Protein AF-A0A5P8WE53-F1 (afdb_monomer)

Solvent-accessible surface area (backbone atoms only — not comparable to full-atom values): 8475 Å² total; per-residue (Å²): 138,87,90,83,88,80,82,78,76,75,73,84,79,65,95,68,85,69,73,74,85,74,49,73,66,54,53,48,52,52,47,51,51,54,57,43,66,72,44,69,93,47,72,69,30,57,49,51,73,71,35,49,78,45,83,43,69,58,83,79,65,94,82,62,97,70,88,68,74,88,41,31,33,44,36,41,37,37,91,38,68,70,54,37,52,52,50,61,78,40,39,70,62,50,34,54,49,43,42,72,75,41,72,70,40,40,34,40,34,42,33,37,56,84,44,37,36,36,41,37,30,36,28,85,80,67,47,74,47,77,42,70,55,63,65,68,66,87,126

Foldseek 3Di:
DDDDDDDPPPDPPDPPPPDDPDDPVNVVVVLLVVLLVVDDPDDLSVQSVQWDWDWDQQPPDPDDPS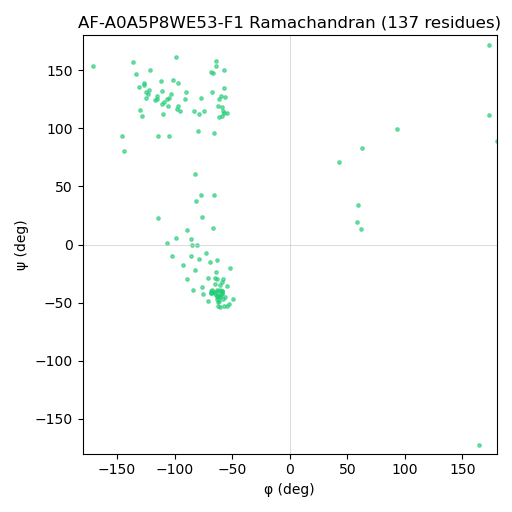PDDGAIEIETEGQDPVNLVVCVVCVLVSLQSCCVSPVRHQWYWYAYNVRQWIWIAGSVVRDIDIHGRRVPDDD

Mean predicted aligned error: 12.36 Å

Structure (mmCIF, N/CA/C/O backbone):
data_AF-A0A5P8WE53-F1
#
_entry.id   AF-A0A5P8WE53-F1
#
loop_
_atom_site.group_PDB
_atom_site.id
_atom_site.type_symbol
_atom_site.label_atom_id
_atom_site.label_alt_id
_atom_site.label_comp_id
_atom_site.label_asym_id
_atom_site.label_entity_id
_atom_site.label_seq_id
_atom_site.pdbx_PDB_ins_code
_atom_site.Cartn_x
_atom_site.Cartn_y
_atom_site.Cartn_z
_atom_site.occupancy
_atom_site.B_iso_or_equiv
_atom_site.auth_seq_id
_atom_site.auth_comp_id
_atom_site.auth_asym_id
_atom_site.auth_atom_id
_atom_site.pdbx_PDB_model_num
ATOM 1 N N . MET A 1 1 ? -31.419 44.835 48.455 1.00 41.62 1 MET A N 1
ATOM 2 C CA . MET A 1 1 ? -31.654 45.191 47.034 1.00 41.62 1 MET A CA 1
ATOM 3 C C . MET A 1 1 ? -30.629 44.476 46.167 1.00 41.62 1 MET A C 1
ATOM 5 O O . MET A 1 1 ? -29.475 44.877 46.139 1.00 41.62 1 MET A O 1
ATOM 9 N N . VAL A 1 2 ? -31.027 43.383 45.517 1.00 39.47 2 VAL A N 1
ATOM 10 C CA . VAL A 1 2 ? -30.145 42.561 44.674 1.00 39.47 2 VAL A CA 1
ATOM 11 C C . VAL A 1 2 ? -30.310 43.016 43.224 1.00 39.47 2 VAL A C 1
ATOM 13 O O . VAL A 1 2 ? -31.393 42.880 42.663 1.00 39.47 2 VAL A O 1
ATOM 16 N N . LYS A 1 3 ? -29.259 43.568 42.607 1.00 37.56 3 LYS A N 1
ATOM 17 C CA . LYS A 1 3 ? -29.214 43.811 41.156 1.00 37.56 3 LYS A CA 1
ATOM 18 C C . LYS A 1 3 ? -28.309 42.772 40.506 1.00 37.56 3 LYS A C 1
ATOM 20 O O . LYS A 1 3 ? -27.105 42.960 40.395 1.00 37.56 3 LYS A O 1
ATOM 25 N N . ALA A 1 4 ? -28.917 41.690 40.040 1.00 44.88 4 ALA A N 1
ATOM 26 C CA . ALA A 1 4 ? -28.314 40.775 39.085 1.00 44.88 4 ALA A CA 1
ATOM 27 C C . ALA A 1 4 ? -29.291 40.583 37.923 1.00 44.88 4 ALA A C 1
ATOM 29 O O . ALA A 1 4 ? -30.339 39.976 38.117 1.00 44.88 4 ALA A O 1
ATOM 30 N N . LYS A 1 5 ? -28.962 41.106 36.733 1.00 42.31 5 LYS A N 1
ATOM 31 C CA . LYS A 1 5 ? -29.332 40.530 35.422 1.00 42.31 5 LYS A CA 1
ATOM 32 C C . LYS A 1 5 ? -28.950 41.465 34.276 1.00 42.31 5 LYS A C 1
ATOM 34 O O . LYS A 1 5 ? -29.597 42.479 34.053 1.00 42.31 5 LYS A O 1
ATOM 39 N N . ARG A 1 6 ? -27.970 41.040 33.483 1.00 42.03 6 ARG A N 1
ATOM 40 C CA . ARG A 1 6 ? -28.170 40.603 32.088 1.00 42.03 6 ARG A CA 1
ATOM 41 C C . ARG A 1 6 ? -26.805 40.205 31.528 1.00 42.03 6 ARG A C 1
ATOM 43 O O . ARG A 1 6 ? -26.083 41.015 30.960 1.00 42.03 6 ARG A O 1
ATOM 50 N N . ARG A 1 7 ? -26.454 38.928 31.709 1.00 48.50 7 ARG A N 1
ATOM 51 C CA . ARG A 1 7 ? -25.481 38.272 30.833 1.00 48.50 7 ARG A CA 1
ATOM 52 C C . ARG A 1 7 ? -26.103 38.289 29.439 1.00 48.50 7 ARG A C 1
ATOM 54 O O . ARG A 1 7 ? -27.208 37.774 29.272 1.00 48.50 7 ARG A O 1
ATOM 61 N N . ARG A 1 8 ? -25.443 38.940 28.480 1.00 49.19 8 ARG A N 1
ATOM 62 C CA . ARG A 1 8 ? -25.753 38.771 27.060 1.00 49.19 8 ARG A CA 1
ATOM 63 C C . ARG A 1 8 ? -25.563 37.288 26.768 1.00 49.19 8 ARG A C 1
ATOM 65 O O . ARG A 1 8 ? -24.450 36.781 26.880 1.00 49.19 8 ARG A O 1
ATOM 72 N N . LEU A 1 9 ? -26.668 36.596 26.520 1.00 48.03 9 LEU A N 1
ATOM 73 C CA . LEU A 1 9 ? -26.645 35.269 25.935 1.00 48.03 9 LEU A CA 1
ATOM 74 C C . LEU A 1 9 ? -25.993 35.448 24.565 1.00 48.03 9 LEU A C 1
ATOM 76 O O . LEU A 1 9 ? -26.543 36.127 23.704 1.00 48.03 9 LEU A O 1
ATOM 80 N N . LEU A 1 10 ? -24.771 34.935 24.426 1.00 47.91 10 LEU A N 1
ATOM 81 C CA . LEU A 1 10 ? -24.205 34.633 23.122 1.00 47.91 10 LEU A CA 1
ATOM 82 C C . LEU A 1 10 ? -25.193 33.674 22.470 1.00 47.91 10 LEU A C 1
ATOM 84 O O . LEU A 1 10 ? -25.410 32.573 22.978 1.00 47.91 10 LEU A O 1
ATOM 88 N N . GLU A 1 11 ? -25.847 34.131 21.410 1.00 49.00 11 GLU A N 1
ATOM 89 C CA . GLU A 1 11 ? -26.634 33.237 20.581 1.00 49.00 11 GLU A CA 1
ATOM 90 C C . GLU A 1 11 ? -25.706 32.120 20.085 1.00 49.00 11 GLU A C 1
ATOM 92 O O . GLU A 1 11 ? -24.567 32.409 19.693 1.00 49.00 11 GLU A O 1
ATOM 97 N N . PRO A 1 12 ? -26.131 30.847 20.129 1.00 43.50 12 PRO A N 1
ATOM 98 C CA . PRO A 1 12 ? -25.383 29.782 19.493 1.00 43.50 12 PRO A CA 1
ATOM 99 C C . PRO A 1 12 ? -25.445 30.044 17.992 1.00 43.50 12 PRO A C 1
ATOM 101 O O . PRO A 1 12 ? -26.424 29.726 17.318 1.00 43.50 12 PRO A O 1
ATOM 104 N N . ASN A 1 13 ? -24.403 30.697 17.483 1.00 40.03 13 ASN A N 1
ATOM 105 C CA . ASN A 1 13 ? -24.225 30.908 16.066 1.00 40.03 13 ASN A CA 1
ATOM 106 C C . ASN A 1 13 ? -24.276 29.547 15.374 1.00 40.03 13 ASN A C 1
ATOM 108 O O . ASN A 1 13 ? -23.383 28.719 15.516 1.00 40.03 13 ASN A O 1
ATOM 112 N N . SER A 1 14 ? -25.329 29.393 14.579 1.00 46.25 14 SER A N 1
ATOM 113 C CA . SER A 1 14 ? -25.310 28.663 13.326 1.00 46.25 14 SER A CA 1
ATOM 114 C C . SER A 1 14 ? -24.991 27.173 13.439 1.00 46.25 14 SER A C 1
ATOM 116 O O . SER A 1 14 ? -23.915 26.702 13.086 1.00 46.25 14 SER A O 1
ATOM 118 N N . THR A 1 15 ? -26.027 26.396 13.742 1.00 46.53 15 THR A N 1
ATOM 119 C CA . THR A 1 15 ? -26.161 24.971 13.390 1.00 46.53 15 THR A CA 1
ATOM 120 C C . THR A 1 15 ? -26.268 24.766 11.861 1.00 46.53 15 THR A C 1
ATOM 122 O O . THR A 1 15 ? -27.104 24.007 11.381 1.00 46.53 15 THR A O 1
ATOM 125 N N . LYS A 1 16 ? -25.450 25.479 11.070 1.00 44.31 16 LYS A N 1
ATOM 126 C CA . LYS A 1 16 ? -25.352 25.369 9.604 1.00 44.31 16 LYS A CA 1
ATOM 127 C C . LYS A 1 16 ? -23.996 24.845 9.124 1.00 44.31 16 LYS A C 1
ATOM 129 O O . LYS A 1 16 ? -23.688 24.997 7.949 1.00 44.31 16 LYS A O 1
ATOM 134 N N . ASP A 1 17 ? -23.241 24.131 9.956 1.00 45.50 17 ASP A N 1
ATOM 135 C CA . ASP A 1 17 ? -22.216 23.193 9.459 1.00 45.50 17 ASP A CA 1
ATOM 136 C C . ASP A 1 17 ? -22.871 21.891 8.957 1.00 45.50 17 ASP A C 1
ATOM 138 O O . ASP A 1 17 ? -22.441 20.769 9.225 1.00 45.50 17 ASP A O 1
ATOM 142 N N . ILE A 1 18 ? -23.978 22.043 8.228 1.00 52.03 18 ILE A N 1
ATOM 143 C CA . ILE A 1 18 ? -24.681 20.955 7.569 1.00 52.03 18 ILE A CA 1
ATOM 144 C C . ILE A 1 18 ? -23.902 20.665 6.288 1.00 52.03 18 ILE A C 1
ATOM 146 O O . ILE A 1 18 ? -24.057 21.350 5.282 1.00 52.03 18 ILE A O 1
ATOM 150 N N . LEU A 1 19 ? -23.040 19.649 6.375 1.00 57.28 19 LEU A N 1
ATOM 151 C CA . LEU A 1 19 ? -22.675 18.740 5.287 1.00 57.28 19 LEU A CA 1
ATOM 152 C C . LEU A 1 19 ? -22.435 19.431 3.938 1.00 57.28 19 LEU A C 1
ATOM 154 O O . LEU A 1 19 ? -23.189 19.245 2.981 1.00 57.28 19 LEU A O 1
ATOM 158 N N . ARG A 1 20 ? -21.329 20.174 3.823 1.00 56.03 20 ARG A N 1
ATOM 159 C CA . ARG A 1 20 ? -20.792 20.456 2.490 1.00 56.03 20 ARG A CA 1
ATOM 160 C C . ARG A 1 20 ? -20.473 19.105 1.831 1.00 56.03 20 ARG A C 1
ATOM 162 O O . ARG A 1 20 ? -19.770 18.303 2.454 1.00 56.03 20 ARG A O 1
ATOM 169 N N . PRO A 1 21 ? -20.963 18.822 0.610 1.00 53.44 21 PRO A N 1
ATOM 170 C CA . PRO A 1 21 ? -20.561 17.621 -0.104 1.00 53.44 21 PRO A CA 1
ATOM 171 C C . PRO A 1 21 ? -19.040 17.650 -0.271 1.00 53.44 21 PRO A C 1
ATOM 173 O O . PRO A 1 21 ? -18.501 18.551 -0.914 1.00 53.44 21 PRO A O 1
ATOM 176 N N . GLN A 1 22 ? -18.353 16.695 0.358 1.00 62.47 22 GLN A N 1
ATOM 177 C CA . GLN A 1 22 ? -16.913 16.535 0.189 1.00 62.47 22 GLN A CA 1
ATOM 178 C C . GLN A 1 22 ? -16.639 16.087 -1.242 1.00 62.47 22 GLN A C 1
ATOM 180 O O . GLN A 1 22 ? -17.249 15.133 -1.737 1.00 62.47 22 GLN A O 1
ATOM 185 N N . THR A 1 23 ? -15.704 16.766 -1.892 1.00 75.25 23 THR A N 1
ATOM 186 C CA . THR A 1 23 ? -15.190 16.347 -3.193 1.00 75.25 23 THR A CA 1
ATOM 187 C C . THR A 1 23 ? -14.480 14.996 -3.067 1.00 75.25 23 THR A C 1
ATOM 189 O O . THR A 1 23 ? -13.951 14.645 -2.011 1.00 75.25 23 THR A O 1
ATOM 192 N N . GLU A 1 24 ? -14.420 14.219 -4.149 1.00 68.06 24 GLU A N 1
ATOM 193 C CA . GLU A 1 24 ? -13.707 12.930 -4.151 1.00 68.06 24 GLU A CA 1
ATOM 194 C C . GLU A 1 24 ? -12.221 13.078 -3.770 1.00 68.06 24 GLU A C 1
ATOM 196 O O . GLU A 1 24 ? -11.648 12.195 -3.132 1.00 68.06 24 GLU A O 1
ATOM 201 N N . MET A 1 25 ? -11.615 14.229 -4.082 1.00 68.44 25 MET A N 1
ATOM 202 C CA . MET A 1 25 ? -10.244 14.569 -3.687 1.00 68.44 25 MET A CA 1
ATOM 203 C C . MET A 1 25 ? -10.096 14.785 -2.177 1.00 68.44 25 MET A C 1
ATOM 205 O O . MET A 1 25 ? -9.109 14.338 -1.590 1.00 68.44 25 MET A O 1
ATOM 209 N N . GLU A 1 26 ? -11.066 15.431 -1.527 1.00 71.81 26 GLU A N 1
ATOM 210 C CA . GLU A 1 26 ? -11.075 15.605 -0.069 1.00 71.81 26 GLU A CA 1
ATOM 211 C C . GLU A 1 26 ? -11.289 14.267 0.642 1.00 71.81 26 GLU A C 1
ATOM 213 O O . GLU A 1 26 ? -10.571 13.962 1.596 1.00 71.81 26 GLU A O 1
ATOM 218 N N . LYS A 1 27 ? -12.202 13.427 0.134 1.00 73.56 27 LYS A N 1
ATOM 219 C CA . LYS A 1 27 ? -12.417 12.068 0.654 1.00 73.56 27 LYS A CA 1
ATOM 220 C C . LYS A 1 27 ? -11.155 11.220 0.541 1.00 73.56 27 LYS A C 1
ATOM 222 O O . LYS A 1 27 ? -10.777 10.554 1.502 1.00 73.56 27 LYS A O 1
ATOM 227 N N . LEU A 1 28 ? -10.477 11.268 -0.609 1.00 74.81 28 LEU A N 1
ATOM 228 C CA . LEU A 1 28 ? -9.208 10.573 -0.810 1.00 74.81 28 LEU A CA 1
ATOM 229 C C . LEU A 1 28 ? -8.120 11.111 0.125 1.00 74.81 28 LEU A C 1
ATOM 231 O O . LEU A 1 28 ? -7.421 10.325 0.750 1.00 74.81 28 LEU A O 1
ATOM 235 N N . SER A 1 29 ? -8.003 12.430 0.277 1.00 77.94 29 SER A N 1
ATOM 236 C CA . SER A 1 29 ? -7.015 13.039 1.178 1.00 77.94 29 SER A CA 1
ATOM 237 C C . SER A 1 29 ? -7.241 12.630 2.636 1.00 77.94 29 SER A C 1
ATOM 239 O O . SER A 1 29 ? -6.293 12.271 3.335 1.00 77.94 29 SER A O 1
ATOM 241 N N . LEU A 1 30 ? -8.498 12.624 3.092 1.00 81.75 30 LEU A N 1
ATOM 242 C CA . LEU A 1 30 ? -8.864 12.161 4.430 1.00 81.75 30 LEU A CA 1
ATOM 243 C C . LEU A 1 30 ? -8.584 10.663 4.601 1.00 81.75 30 LEU A C 1
ATOM 245 O O . LEU A 1 30 ? -8.068 10.247 5.638 1.00 81.75 30 LEU A O 1
ATOM 249 N N . TRP A 1 31 ? -8.873 9.861 3.577 1.00 86.19 31 TRP A N 1
ATOM 250 C CA . TRP A 1 31 ? -8.566 8.435 3.574 1.00 86.19 31 TRP A CA 1
ATOM 251 C C . TRP A 1 31 ? -7.059 8.179 3.669 1.00 86.19 31 TRP A C 1
ATOM 253 O O . TRP A 1 31 ? -6.639 7.435 4.549 1.00 86.19 31 TRP A O 1
ATOM 263 N N . ILE A 1 32 ? -6.239 8.838 2.837 1.00 84.00 32 ILE A N 1
ATOM 264 C CA . ILE A 1 32 ? -4.770 8.715 2.855 1.00 84.00 32 ILE A CA 1
ATOM 265 C C . ILE A 1 32 ? -4.253 9.091 4.236 1.00 84.00 32 ILE A C 1
ATOM 267 O O . ILE A 1 32 ? -3.473 8.353 4.830 1.00 84.00 32 ILE A O 1
ATOM 271 N N . ARG A 1 33 ? -4.741 10.210 4.779 1.00 86.69 33 ARG A N 1
ATOM 272 C CA . ARG A 1 33 ? -4.397 10.666 6.121 1.00 86.69 33 ARG A CA 1
ATOM 273 C C . ARG A 1 33 ? -4.676 9.574 7.159 1.00 86.69 33 ARG A C 1
ATOM 275 O O . ARG A 1 33 ? -3.772 9.202 7.903 1.00 86.69 33 ARG A O 1
ATOM 282 N N . ASN A 1 34 ? -5.890 9.029 7.189 1.00 88.06 34 ASN A N 1
ATOM 283 C CA . ASN A 1 34 ? -6.274 7.976 8.134 1.00 88.06 34 ASN A CA 1
ATOM 284 C C . ASN A 1 34 ? -5.470 6.685 7.927 1.00 88.06 34 ASN A C 1
ATOM 286 O O . ASN A 1 34 ? -5.060 6.047 8.897 1.00 88.06 34 ASN A O 1
ATOM 290 N N . PHE A 1 35 ? -5.203 6.321 6.672 1.00 88.94 35 PHE A N 1
ATOM 291 C CA . PHE A 1 35 ? -4.389 5.170 6.314 1.00 88.94 35 PHE A CA 1
ATOM 292 C C . PHE A 1 35 ? -2.968 5.313 6.858 1.00 88.94 35 PHE A C 1
ATOM 294 O O . PHE A 1 35 ? -2.517 4.452 7.612 1.00 88.94 35 PHE A O 1
ATOM 301 N N . VAL A 1 36 ? -2.294 6.423 6.559 1.00 89.06 36 VAL A N 1
ATOM 302 C CA . VAL A 1 36 ? -0.930 6.727 7.012 1.00 89.06 36 VAL A CA 1
ATOM 303 C C . VAL A 1 36 ? -0.849 6.786 8.542 1.00 89.06 36 VAL A C 1
ATOM 305 O O . VAL A 1 36 ? 0.048 6.182 9.131 1.00 89.06 36 VAL A O 1
ATOM 308 N N . PHE A 1 37 ? -1.810 7.440 9.205 1.00 91.00 37 PHE A N 1
ATOM 309 C CA . PHE A 1 37 ? -1.853 7.518 10.672 1.00 91.00 37 PHE A CA 1
ATOM 310 C C . PHE A 1 37 ? -2.169 6.184 11.360 1.00 91.00 37 PHE A C 1
ATOM 312 O O . PHE A 1 37 ? -1.926 6.055 12.558 1.00 91.00 37 PHE A O 1
ATOM 319 N N . SER A 1 38 ? -2.661 5.174 10.634 1.00 89.94 38 SER A N 1
ATOM 320 C CA . SER A 1 38 ? -2.888 3.833 11.191 1.00 89.94 38 SER A CA 1
ATOM 321 C C . SER A 1 38 ? -1.596 3.035 11.438 1.00 89.94 38 SER A C 1
ATOM 323 O O . SER A 1 38 ? -1.646 1.948 12.026 1.00 89.94 38 SER A O 1
ATOM 325 N N . PHE A 1 39 ? -0.449 3.559 10.994 1.00 89.88 39 PHE A N 1
ATOM 326 C CA . PHE A 1 39 ? 0.874 2.991 11.217 1.00 89.88 39 PHE A CA 1
ATOM 327 C C . PHE A 1 39 ? 1.606 3.739 12.333 1.00 89.88 39 PHE A C 1
ATOM 329 O O . PHE A 1 39 ? 1.550 4.967 12.433 1.00 89.88 39 PHE A O 1
ATOM 336 N N . GLU A 1 40 ? 2.341 2.988 13.152 1.00 88.62 40 GLU A N 1
ATOM 337 C CA . GLU A 1 40 ? 3.251 3.562 14.141 1.00 88.62 40 GLU A CA 1
ATOM 338 C C . GLU A 1 40 ? 4.281 4.480 13.469 1.00 88.62 40 GLU A C 1
ATOM 340 O O . GLU A 1 40 ? 4.669 4.285 12.310 1.00 88.62 40 GLU A O 1
ATOM 345 N N . SER A 1 41 ? 4.731 5.497 14.205 1.00 83.19 41 SER A N 1
ATOM 346 C CA . SER A 1 41 ? 5.812 6.370 13.755 1.00 83.19 41 SER A CA 1
ATOM 347 C C . SER A 1 41 ? 7.055 5.545 13.434 1.00 83.19 41 SER A C 1
ATOM 349 O O . SER A 1 41 ? 7.530 4.771 14.263 1.00 83.19 41 SER A O 1
ATOM 351 N N . GLY A 1 42 ? 7.597 5.716 12.232 1.00 87.81 42 GLY A N 1
ATOM 352 C CA . GLY A 1 42 ? 8.763 4.972 11.788 1.00 87.81 42 GLY A CA 1
ATOM 353 C C . GLY A 1 42 ? 8.960 5.059 10.284 1.00 87.81 42 GLY A C 1
ATOM 354 O O . GLY 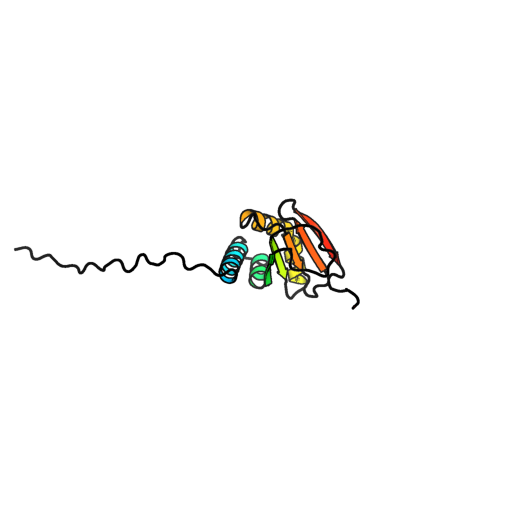A 1 42 ? 8.263 5.789 9.578 1.00 87.81 42 GLY A O 1
ATOM 355 N N . LYS A 1 43 ? 9.912 4.273 9.781 1.00 87.81 43 LYS A N 1
ATOM 356 C CA . LYS A 1 43 ? 10.346 4.341 8.381 1.00 87.81 43 LYS A CA 1
ATOM 357 C C . LYS A 1 43 ? 9.222 4.052 7.381 1.00 87.81 43 LYS A C 1
ATOM 359 O O . LYS A 1 43 ? 9.141 4.725 6.364 1.00 87.81 43 LYS A O 1
ATOM 364 N N . LEU A 1 44 ? 8.347 3.085 7.675 1.00 88.06 44 LEU A N 1
ATOM 365 C CA . LEU A 1 44 ? 7.206 2.773 6.805 1.00 88.06 44 LEU A CA 1
ATOM 366 C C . LEU A 1 44 ? 6.247 3.963 6.708 1.00 88.06 44 LEU A C 1
ATOM 368 O O . LEU A 1 44 ? 5.860 4.334 5.609 1.00 88.06 44 LEU A O 1
ATOM 372 N N . ARG A 1 45 ? 5.896 4.580 7.840 1.00 89.75 45 ARG A N 1
ATOM 373 C CA . ARG A 1 45 ? 4.999 5.735 7.856 1.00 89.75 45 ARG A CA 1
ATOM 374 C C . ARG A 1 45 ? 5.602 6.930 7.116 1.00 89.75 45 ARG A C 1
ATOM 376 O O . ARG A 1 45 ? 4.911 7.510 6.295 1.00 89.75 45 ARG A O 1
ATOM 383 N N . SER A 1 46 ? 6.883 7.230 7.332 1.00 87.31 46 SER A N 1
ATOM 384 C CA . SER A 1 46 ? 7.581 8.308 6.614 1.00 87.31 46 SER A CA 1
ATOM 385 C C . SER A 1 46 ? 7.579 8.097 5.096 1.00 87.31 46 SER A C 1
ATOM 387 O O . SER A 1 46 ? 7.358 9.041 4.348 1.00 87.31 46 SER A O 1
ATOM 389 N N . VAL A 1 47 ? 7.756 6.853 4.639 1.00 86.88 47 VAL A N 1
ATOM 390 C CA . VAL A 1 47 ? 7.657 6.511 3.215 1.00 86.88 47 VAL A CA 1
ATOM 391 C C . VAL A 1 47 ? 6.224 6.661 2.693 1.00 86.88 47 VAL A C 1
ATOM 393 O O . VAL A 1 47 ? 6.023 7.132 1.581 1.00 86.88 47 VAL A O 1
ATOM 396 N N . LEU A 1 48 ? 5.212 6.284 3.478 1.00 86.69 48 LEU A N 1
ATOM 397 C CA . LEU A 1 48 ? 3.813 6.461 3.079 1.00 86.69 48 LEU A CA 1
ATOM 398 C C . LEU A 1 48 ? 3.382 7.936 3.086 1.00 86.69 48 LEU A C 1
ATOM 400 O O . LEU A 1 48 ? 2.521 8.303 2.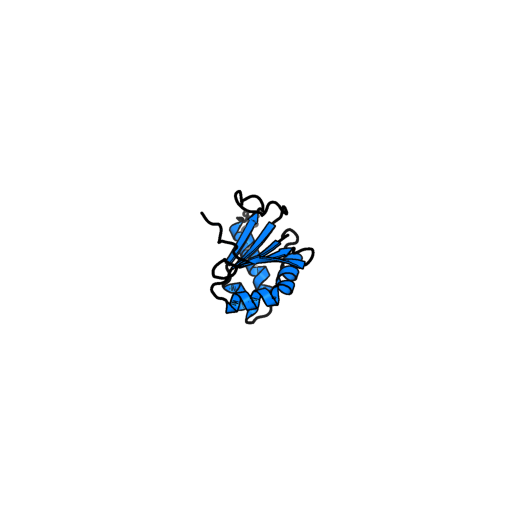301 1.00 86.69 48 LEU A O 1
ATOM 404 N N . GLU A 1 49 ? 3.971 8.787 3.926 1.00 85.25 49 GLU A N 1
ATOM 405 C CA . GLU A 1 49 ? 3.711 10.236 3.938 1.00 85.25 49 GLU A CA 1
ATOM 406 C C . GLU A 1 49 ? 4.168 10.922 2.640 1.00 85.25 49 GLU A C 1
ATOM 408 O O . GLU A 1 49 ? 3.569 11.917 2.236 1.00 85.25 49 GLU A O 1
ATOM 413 N N . THR A 1 50 ? 5.195 10.385 1.971 1.00 78.94 50 THR A N 1
ATOM 414 C CA . THR A 1 50 ? 5.723 10.914 0.701 1.00 78.94 50 THR A CA 1
ATOM 415 C C . THR A 1 50 ? 5.277 10.125 -0.530 1.00 78.94 50 THR A C 1
ATOM 4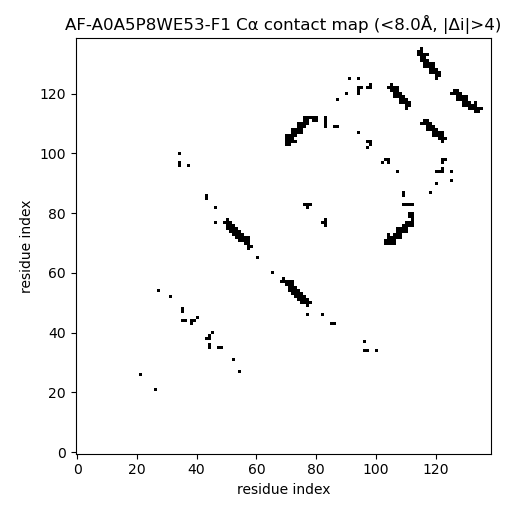17 O O . THR A 1 50 ? 5.480 10.576 -1.658 1.00 78.94 50 THR A O 1
ATOM 420 N N . ALA A 1 51 ? 4.658 8.958 -0.342 1.00 77.81 51 ALA A N 1
ATOM 421 C CA . ALA A 1 51 ? 4.153 8.144 -1.436 1.00 77.81 51 ALA A CA 1
ATOM 422 C C . ALA A 1 51 ? 2.960 8.809 -2.134 1.00 77.81 51 ALA A C 1
ATOM 424 O O . ALA A 1 51 ? 2.138 9.492 -1.518 1.00 77.81 51 ALA A O 1
ATOM 425 N N . ARG A 1 52 ? 2.823 8.565 -3.440 1.00 77.12 52 ARG A N 1
ATOM 426 C CA . ARG A 1 52 ? 1.654 9.037 -4.194 1.00 77.12 52 ARG A CA 1
ATOM 427 C C . ARG A 1 52 ? 0.564 7.979 -4.161 1.00 77.12 52 ARG A C 1
ATOM 429 O O . ARG A 1 52 ? 0.826 6.819 -4.472 1.00 77.12 52 ARG A O 1
ATOM 436 N N . PHE A 1 53 ? -0.653 8.408 -3.832 1.00 73.38 53 PHE A N 1
ATOM 437 C CA . PHE A 1 53 ? -1.842 7.563 -3.791 1.00 73.38 53 PHE A CA 1
ATOM 438 C C . PHE A 1 53 ? -2.802 7.933 -4.913 1.00 73.38 53 PHE A C 1
ATOM 440 O O . PHE A 1 53 ? -3.143 9.104 -5.083 1.00 73.38 53 PHE A O 1
ATOM 447 N N . LEU A 1 54 ? -3.286 6.934 -5.648 1.00 70.25 54 LEU A N 1
ATOM 448 C CA . LEU A 1 54 ? -4.335 7.122 -6.648 1.00 70.25 54 LEU A CA 1
ATOM 449 C C . LEU A 1 54 ? -5.516 6.205 -6.332 1.00 70.25 54 LEU A C 1
ATOM 451 O O . LEU A 1 54 ? -5.331 5.000 -6.173 1.00 70.25 54 LEU A O 1
ATOM 455 N N . ARG A 1 55 ? -6.725 6.782 -6.294 1.00 63.97 55 ARG A N 1
ATOM 456 C CA . ARG A 1 55 ? -7.999 6.050 -6.250 1.00 63.97 55 ARG A CA 1
ATOM 457 C C . ARG A 1 55 ? -8.553 5.967 -7.666 1.00 63.97 55 ARG A C 1
ATOM 459 O O . ARG A 1 55 ? -8.787 6.999 -8.296 1.00 63.97 55 ARG A O 1
ATOM 466 N N . ARG A 1 56 ? -8.740 4.759 -8.198 1.00 62.97 56 ARG A N 1
ATOM 467 C CA . ARG A 1 56 ? -9.236 4.556 -9.572 1.00 62.97 56 ARG A CA 1
ATOM 468 C C . ARG A 1 56 ? -10.448 3.629 -9.586 1.00 62.97 56 ARG A C 1
ATOM 470 O O . ARG A 1 56 ? -10.456 2.607 -8.904 1.00 62.97 56 ARG A O 1
ATOM 477 N N . LYS A 1 57 ? -11.455 3.988 -10.393 1.00 56.06 57 LYS A N 1
ATOM 478 C CA . LYS A 1 57 ? -12.522 3.069 -10.811 1.00 56.06 57 LYS A CA 1
ATOM 479 C C . LYS A 1 57 ? -11.946 2.159 -11.901 1.00 56.06 57 LYS A C 1
ATOM 481 O O . LYS A 1 57 ? -11.409 2.662 -12.886 1.00 56.06 57 LYS A O 1
ATOM 486 N N . SER A 1 58 ? -12.051 0.847 -11.710 1.00 53.72 58 SER A N 1
ATOM 487 C CA . SER A 1 58 ? -11.416 -0.215 -12.514 1.00 53.72 58 SER A CA 1
ATOM 488 C C . SER A 1 58 ? -11.638 -0.143 -14.047 1.00 53.72 58 SER A C 1
ATOM 490 O O . SER A 1 58 ? -10.810 -0.635 -14.804 1.00 53.72 58 SER A O 1
ATOM 492 N N . GLY A 1 59 ? -12.658 0.566 -14.548 1.00 45.75 59 GLY A N 1
ATOM 493 C CA . GLY A 1 59 ? -12.980 0.626 -15.986 1.00 45.75 59 GLY A CA 1
ATOM 494 C C . GLY A 1 59 ? -12.164 1.580 -16.880 1.00 45.75 59 GLY A C 1
ATOM 495 O O . GLY A 1 59 ? -12.450 1.655 -18.070 1.00 45.75 59 GLY A O 1
ATOM 496 N N . ALA A 1 60 ? -11.188 2.339 -16.365 1.00 44.66 60 ALA A N 1
ATOM 497 C CA . ALA A 1 60 ? -10.538 3.426 -17.122 1.00 44.66 60 ALA A CA 1
ATOM 498 C C . ALA A 1 60 ? -9.296 3.030 -17.960 1.00 44.66 60 ALA A C 1
ATOM 500 O O . ALA A 1 60 ? -8.578 3.911 -18.428 1.00 44.66 60 ALA A O 1
ATOM 501 N N . TRP A 1 61 ? -9.030 1.737 -18.168 1.00 46.03 61 TRP A N 1
ATOM 502 C CA . TRP A 1 61 ? -7.896 1.259 -18.972 1.00 46.03 61 TRP A CA 1
ATOM 503 C C . TRP A 1 61 ? -8.404 0.537 -20.227 1.00 46.03 61 TRP A C 1
ATOM 505 O O . TRP A 1 61 ? -8.689 -0.655 -20.180 1.00 46.03 61 TRP A O 1
ATOM 515 N N . GLN A 1 62 ? -8.542 1.243 -21.356 1.00 39.12 62 GLN A N 1
ATOM 516 C CA . GLN A 1 62 ? -9.012 0.642 -22.620 1.00 39.12 62 GLN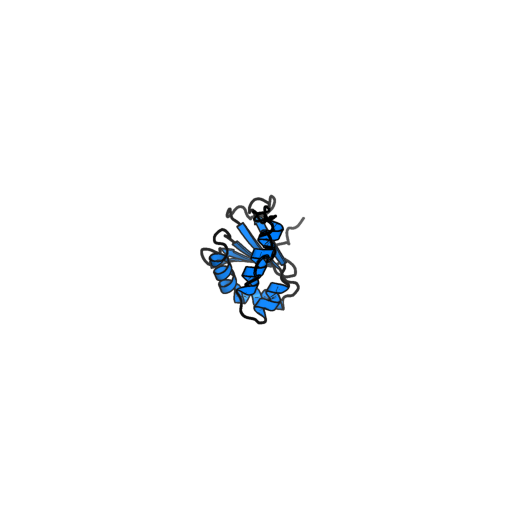 A CA 1
ATOM 517 C C . GLN A 1 62 ? -7.917 -0.018 -23.479 1.00 39.12 62 GLN A C 1
ATOM 519 O O . GLN A 1 62 ? -8.223 -0.527 -24.551 1.00 39.12 62 GLN A O 1
ATOM 524 N N . VAL A 1 63 ? -6.666 -0.094 -23.016 1.00 39.28 63 VAL A N 1
ATOM 525 C CA . VAL A 1 63 ? -5.591 -0.817 -23.719 1.00 39.28 63 VAL A CA 1
ATOM 526 C C . VAL A 1 63 ? -4.672 -1.474 -22.686 1.00 39.28 63 VAL A C 1
ATOM 528 O O . VAL A 1 63 ? -3.673 -0.890 -22.290 1.00 39.28 63 VAL A O 1
ATOM 531 N N . ASN A 1 64 ? -5.047 -2.625 -22.121 1.00 39.41 64 ASN A N 1
ATOM 532 C CA . ASN A 1 64 ? -4.161 -3.394 -21.232 1.00 39.41 64 ASN A CA 1
ATOM 533 C C . ASN A 1 64 ? -4.781 -4.775 -20.911 1.00 39.41 64 ASN A C 1
ATOM 535 O O . ASN A 1 64 ? -6.009 -4.878 -20.875 1.00 39.41 64 ASN A O 1
ATOM 539 N N . PRO A 1 65 ? -3.995 -5.821 -20.583 1.00 38.16 65 PRO A N 1
ATOM 540 C CA . PRO A 1 65 ? -4.460 -7.175 -20.251 1.00 38.16 65 PRO A CA 1
ATOM 541 C C . PRO A 1 65 ? -5.262 -7.261 -18.931 1.00 38.16 65 PRO A C 1
ATOM 543 O O . PRO A 1 65 ? -5.542 -8.344 -18.424 1.00 38.16 65 PRO A O 1
ATOM 546 N N . PHE A 1 66 ? -5.704 -6.121 -18.395 1.00 43.75 66 PHE A N 1
ATOM 547 C CA . PHE A 1 66 ? -6.499 -5.944 -17.181 1.00 43.75 66 PHE A CA 1
ATOM 548 C C . PHE A 1 66 ? -7.996 -6.176 -17.380 1.00 43.75 66 PHE A C 1
ATOM 550 O O . PHE A 1 66 ? -8.826 -5.524 -16.751 1.00 43.75 66 PHE A O 1
ATOM 557 N N . LYS A 1 67 ? -8.380 -7.149 -18.208 1.00 30.80 67 LYS A N 1
ATOM 558 C CA . LYS A 1 67 ? -9.791 -7.550 -18.328 1.00 30.80 67 LYS A CA 1
ATOM 559 C C . LYS A 1 67 ? -10.274 -8.403 -17.145 1.00 30.80 67 LYS A C 1
ATOM 561 O O . LYS A 1 67 ? -11.233 -9.156 -17.278 1.00 30.80 67 LYS A O 1
ATOM 566 N N . LEU A 1 68 ? -9.620 -8.297 -15.991 1.00 33.97 68 LEU A N 1
ATOM 567 C CA . LEU A 1 68 ? -9.938 -9.057 -14.796 1.00 33.97 68 LEU A CA 1
ATOM 568 C C . LEU A 1 68 ? -10.049 -8.126 -13.586 1.00 33.97 68 LEU A C 1
ATOM 570 O O . LEU A 1 68 ? -9.067 -7.557 -13.121 1.00 33.97 68 LEU A O 1
ATOM 574 N N . ILE A 1 69 ? -11.279 -8.107 -13.065 1.00 35.78 69 ILE A N 1
ATOM 575 C CA . ILE A 1 69 ? -11.716 -7.692 -11.729 1.00 35.78 69 ILE A CA 1
ATOM 576 C C . ILE A 1 69 ? -12.159 -6.217 -11.635 1.00 35.78 69 ILE A C 1
ATOM 578 O O . ILE A 1 69 ? -11.386 -5.264 -11.527 1.00 35.78 69 ILE A O 1
ATOM 582 N N . SER A 1 70 ? -13.482 -6.054 -11.678 1.00 36.53 70 SER A N 1
ATOM 583 C CA . SER A 1 70 ? -14.217 -4.852 -11.292 1.00 36.53 70 SER A CA 1
ATOM 584 C C . SER A 1 70 ? -13.979 -4.545 -9.813 1.00 36.53 70 SER A C 1
ATOM 586 O O . SER A 1 70 ? -14.242 -5.411 -8.982 1.00 36.53 70 SER A O 1
ATOM 588 N N . GLY A 1 71 ? -13.516 -3.333 -9.499 1.00 55.06 71 GLY A N 1
ATOM 589 C CA . GLY A 1 71 ? -13.259 -2.921 -8.121 1.00 55.06 71 GLY A CA 1
ATOM 590 C C . GLY A 1 71 ? -12.577 -1.565 -7.961 1.00 55.06 71 GLY A C 1
ATOM 591 O O . GLY A 1 71 ? -12.157 -0.939 -8.943 1.00 55.06 71 GLY A O 1
ATOM 592 N N . LEU A 1 72 ? -12.489 -1.084 -6.723 1.00 70.19 72 LEU A N 1
ATOM 593 C CA . LEU A 1 72 ? -11.812 0.164 -6.367 1.00 70.19 72 LEU A CA 1
ATOM 594 C C . LEU A 1 72 ? -10.346 -0.140 -6.018 1.00 70.19 72 LEU A C 1
ATOM 596 O O . LEU A 1 72 ? -10.071 -0.999 -5.186 1.00 70.19 72 LEU A O 1
ATOM 600 N N . ALA A 1 73 ? -9.394 0.530 -6.673 1.00 78.31 73 ALA A N 1
ATOM 601 C CA . ALA A 1 73 ? -7.966 0.252 -6.492 1.00 78.31 73 ALA A CA 1
ATOM 602 C C . ALA A 1 73 ? -7.240 1.407 -5.796 1.00 78.31 73 ALA A C 1
ATOM 604 O O . ALA A 1 73 ? -7.479 2.578 -6.117 1.00 78.31 73 ALA A O 1
ATOM 605 N N . ILE A 1 74 ? -6.317 1.059 -4.895 1.00 82.25 74 ILE A N 1
ATOM 606 C CA . ILE A 1 74 ? -5.330 1.970 -4.315 1.00 82.25 74 ILE A CA 1
ATOM 607 C C . ILE A 1 74 ? -3.973 1.679 -4.936 1.00 82.25 74 ILE A C 1
ATOM 609 O O . ILE A 1 74 ? -3.420 0.589 -4.794 1.00 82.25 74 ILE A O 1
ATOM 613 N N . VAL A 1 75 ? -3.426 2.685 -5.605 1.00 84.75 75 VAL A N 1
ATOM 614 C CA . VAL A 1 75 ? -2.086 2.632 -6.186 1.00 84.75 75 VAL A CA 1
ATOM 615 C C . VAL A 1 75 ? -1.132 3.412 -5.298 1.00 84.75 75 VAL A C 1
ATOM 617 O O . VAL A 1 75 ? -1.432 4.560 -4.983 1.00 84.75 75 VAL A O 1
ATOM 620 N N . ILE A 1 76 ? -0.002 2.813 -4.926 1.00 86.44 76 ILE A N 1
ATOM 621 C CA . ILE A 1 76 ? 1.076 3.451 -4.168 1.00 86.44 76 ILE A CA 1
ATOM 622 C C . ILE A 1 76 ? 2.333 3.477 -5.038 1.00 86.44 76 ILE A C 1
ATOM 624 O O . ILE A 1 76 ? 2.796 2.430 -5.498 1.00 86.44 76 ILE A O 1
ATOM 628 N N . THR A 1 77 ? 2.895 4.667 -5.248 1.00 84.19 77 THR A N 1
ATOM 629 C CA . THR A 1 77 ? 4.171 4.849 -5.958 1.00 84.19 77 THR A CA 1
ATOM 630 C C . THR A 1 77 ? 5.189 5.560 -5.073 1.00 84.19 77 THR A C 1
ATOM 632 O O . THR A 1 77 ? 4.822 6.386 -4.231 1.00 84.19 77 THR A O 1
ATOM 635 N N . CYS A 1 78 ? 6.473 5.272 -5.286 1.00 82.69 78 CYS A N 1
ATOM 636 C CA . CYS A 1 78 ? 7.583 5.882 -4.552 1.00 82.69 78 CYS A CA 1
ATOM 637 C C . CYS A 1 78 ? 8.717 6.279 -5.487 1.00 82.69 78 CYS A C 1
ATOM 639 O O . CYS A 1 78 ? 8.897 5.669 -6.537 1.00 82.69 78 CYS A O 1
ATOM 641 N N . ASP A 1 79 ? 9.531 7.233 -5.044 1.00 81.06 79 ASP A N 1
ATOM 642 C CA . ASP A 1 79 ? 10.601 7.805 -5.863 1.00 81.06 79 ASP A CA 1
ATOM 643 C C . ASP A 1 79 ? 11.912 6.996 -5.804 1.00 81.06 79 ASP A C 1
ATOM 645 O O . ASP A 1 79 ? 12.832 7.245 -6.579 1.00 81.06 79 ASP A O 1
ATOM 649 N N . SER A 1 80 ? 12.027 6.009 -4.902 1.00 91.44 80 SER A N 1
ATOM 650 C CA . SER A 1 80 ? 13.255 5.222 -4.729 1.00 91.44 80 SER A CA 1
ATOM 651 C C . SER A 1 80 ? 13.019 3.713 -4.637 1.00 91.44 80 SER A C 1
ATOM 653 O O . SER A 1 80 ? 12.042 3.227 -4.059 1.00 91.44 80 SER A O 1
ATOM 655 N N . TRP A 1 81 ? 13.976 2.935 -5.156 1.00 91.62 81 TRP A N 1
ATOM 656 C CA . TRP A 1 81 ? 13.954 1.470 -5.074 1.00 91.62 81 TRP A CA 1
ATOM 657 C C . TRP A 1 81 ? 14.025 0.960 -3.635 1.00 91.62 81 TRP A C 1
ATOM 659 O O . TRP A 1 81 ? 13.506 -0.110 -3.319 1.00 91.62 81 TRP A O 1
ATOM 669 N N . LYS A 1 82 ? 14.684 1.717 -2.754 1.00 93.44 82 LYS A N 1
ATOM 670 C CA . LYS A 1 82 ? 14.797 1.400 -1.329 1.00 93.44 82 LYS A CA 1
ATOM 671 C C . LYS A 1 82 ? 13.429 1.458 -0.649 1.00 93.44 82 LYS A C 1
ATOM 673 O O . LYS A 1 82 ? 13.111 0.565 0.137 1.00 93.44 82 LYS A O 1
ATOM 678 N N . ASP A 1 83 ? 12.635 2.470 -0.977 1.00 91.38 83 ASP A N 1
ATOM 679 C CA . ASP A 1 83 ? 11.301 2.668 -0.411 1.00 91.38 83 ASP A CA 1
ATOM 680 C C . ASP A 1 83 ? 10.304 1.683 -1.010 1.00 91.38 83 ASP A C 1
ATOM 682 O O . ASP A 1 83 ? 9.585 1.023 -0.263 1.00 91.38 83 ASP A O 1
ATOM 686 N N . TYR A 1 84 ? 10.361 1.464 -2.327 1.00 91.69 84 TYR A N 1
ATOM 687 C CA . TYR A 1 84 ? 9.590 0.412 -2.990 1.00 91.69 84 TYR A CA 1
ATOM 688 C C . TYR A 1 84 ? 9.804 -0.957 -2.325 1.00 91.69 84 TYR A C 1
ATOM 690 O O . TYR A 1 84 ? 8.843 -1.603 -1.910 1.00 91.69 84 TYR A O 1
ATOM 698 N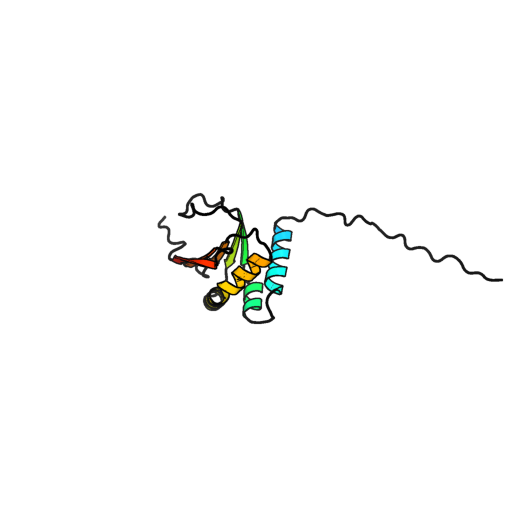 N . LYS A 1 85 ? 11.065 -1.375 -2.128 1.00 93.56 85 LYS A N 1
ATOM 699 C CA . LYS A 1 85 ? 11.386 -2.641 -1.445 1.00 93.56 85 LYS A CA 1
ATOM 700 C C . LYS A 1 85 ? 10.814 -2.684 -0.027 1.00 93.56 85 LYS A C 1
ATOM 702 O O . LYS A 1 85 ? 10.272 -3.709 0.381 1.00 93.56 85 LYS A O 1
ATOM 707 N N . LEU A 1 86 ? 10.896 -1.583 0.724 1.00 93.38 86 LEU A N 1
ATOM 708 C CA . LEU A 1 86 ? 10.310 -1.508 2.062 1.00 93.38 86 LEU A CA 1
ATOM 709 C C . LEU A 1 86 ? 8.789 -1.714 2.021 1.00 93.38 86 LEU A C 1
ATOM 711 O O . LEU A 1 86 ? 8.274 -2.540 2.773 1.00 93.38 86 LEU A O 1
ATOM 715 N N . ILE A 1 87 ? 8.076 -1.016 1.139 1.00 91.00 87 ILE A N 1
ATOM 716 C CA . ILE A 1 87 ? 6.618 -1.139 1.007 1.00 91.00 87 ILE A CA 1
ATOM 717 C C . ILE A 1 87 ? 6.226 -2.557 0.588 1.00 91.00 87 ILE A C 1
ATOM 719 O O . ILE A 1 87 ? 5.349 -3.152 1.215 1.00 91.00 87 ILE A O 1
ATOM 723 N N . VAL A 1 88 ? 6.915 -3.138 -0.397 1.00 92.50 88 VAL A N 1
ATOM 724 C CA . VAL A 1 88 ? 6.684 -4.516 -0.857 1.00 92.50 88 VAL A CA 1
ATOM 725 C C . VAL A 1 88 ? 6.815 -5.518 0.292 1.00 92.50 88 VAL A C 1
ATOM 727 O O . VAL A 1 88 ? 5.930 -6.354 0.495 1.00 92.50 88 VAL A O 1
ATOM 730 N N . THR A 1 89 ? 7.852 -5.397 1.132 1.00 93.44 89 THR A N 1
ATOM 731 C CA . THR A 1 89 ? 8.002 -6.282 2.307 1.00 93.44 89 THR A CA 1
ATOM 732 C C . THR A 1 89 ? 6.876 -6.115 3.332 1.00 93.44 89 THR A C 1
ATOM 734 O O . THR A 1 89 ? 6.577 -7.041 4.086 1.00 93.44 89 THR A O 1
ATOM 737 N N . LYS A 1 90 ? 6.212 -4.955 3.350 1.00 92.88 90 LYS A N 1
ATOM 738 C CA . LYS A 1 90 ? 5.091 -4.633 4.243 1.00 92.88 90 LYS A CA 1
ATOM 739 C C . LYS A 1 90 ? 3.720 -4.801 3.585 1.00 92.88 90 LYS A C 1
ATOM 741 O O . LYS A 1 90 ? 2.712 -4.561 4.242 1.00 92.88 90 LYS A O 1
ATOM 746 N N . ASN A 1 91 ? 3.648 -5.305 2.353 1.00 91.50 91 ASN A N 1
ATOM 747 C CA . ASN A 1 91 ? 2.419 -5.425 1.564 1.00 91.50 91 ASN A CA 1
ATOM 748 C C . ASN A 1 91 ? 1.248 -6.081 2.321 1.00 91.50 91 ASN A C 1
ATOM 750 O O . ASN A 1 91 ? 0.162 -5.512 2.356 1.00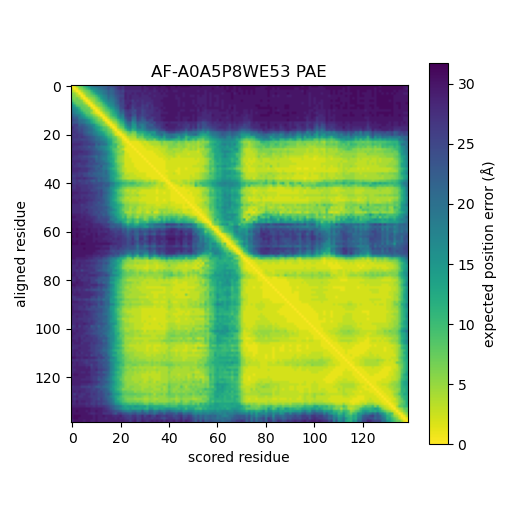 91.50 91 ASN A O 1
ATOM 754 N N . LYS A 1 92 ? 1.462 -7.211 3.015 1.00 90.31 92 LYS A N 1
ATOM 755 C CA . LYS A 1 92 ? 0.387 -7.868 3.791 1.00 90.31 92 LYS A CA 1
ATOM 756 C C . LYS A 1 92 ? -0.198 -6.946 4.868 1.00 90.31 92 LYS A C 1
ATOM 758 O O . LYS A 1 92 ? -1.407 -6.926 5.078 1.00 90.31 92 LYS A O 1
ATOM 763 N N . GLN A 1 93 ? 0.658 -6.172 5.537 1.00 92.19 93 GLN A N 1
ATOM 764 C CA . GLN A 1 93 ? 0.238 -5.196 6.541 1.00 92.19 93 GLN A CA 1
ATOM 765 C C . GLN A 1 93 ? -0.556 -4.055 5.892 1.00 92.19 93 GLN A C 1
ATOM 767 O O . GLN A 1 93 ? -1.575 -3.646 6.443 1.00 92.19 93 GLN A O 1
ATOM 772 N N . LEU A 1 94 ? -0.125 -3.576 4.721 1.00 92.75 94 LEU A N 1
ATOM 773 C CA . LEU A 1 94 ? -0.828 -2.544 3.953 1.00 92.75 94 LEU A CA 1
ATOM 774 C C . LEU A 1 94 ? -2.220 -3.027 3.531 1.00 92.75 94 LEU A C 1
ATOM 776 O O . LEU A 1 94 ? -3.208 -2.386 3.874 1.00 92.75 94 LEU A O 1
ATOM 780 N N . ALA A 1 95 ? -2.310 -4.189 2.879 1.00 91.38 95 ALA A N 1
ATOM 781 C CA . ALA A 1 95 ? -3.571 -4.772 2.425 1.00 91.38 95 ALA A CA 1
ATOM 782 C C . ALA A 1 95 ? -4.547 -5.008 3.590 1.00 91.38 95 ALA A C 1
ATOM 784 O O . ALA A 1 95 ? -5.717 -4.647 3.505 1.00 91.38 95 ALA A O 1
ATOM 785 N N . TYR A 1 96 ? -4.065 -5.510 4.730 1.00 91.88 96 TYR A N 1
ATOM 786 C CA . TYR A 1 96 ? -4.902 -5.679 5.919 1.00 91.88 96 TYR A CA 1
ATOM 787 C C . TYR A 1 96 ? -5.450 -4.351 6.464 1.00 91.88 96 TYR A C 1
ATOM 789 O O . TYR A 1 96 ? -6.604 -4.283 6.891 1.00 91.88 96 TYR A O 1
ATOM 797 N N . ARG A 1 97 ? -4.630 -3.292 6.468 1.00 91.31 97 ARG A N 1
ATOM 798 C CA . ARG A 1 97 ? -5.053 -1.958 6.918 1.00 91.31 97 ARG A CA 1
ATOM 799 C C . ARG A 1 97 ? -6.060 -1.337 5.958 1.00 91.31 97 ARG A C 1
ATOM 801 O O . ARG A 1 97 ? -7.059 -0.808 6.431 1.00 91.31 97 ARG A O 1
ATOM 808 N N . ILE A 1 98 ? -5.844 -1.482 4.651 1.00 90.12 98 ILE A N 1
ATOM 809 C CA . ILE A 1 98 ? -6.796 -1.071 3.614 1.00 90.12 98 ILE A CA 1
ATOM 810 C C . ILE A 1 98 ? -8.136 -1.774 3.828 1.00 90.12 98 ILE A C 1
ATOM 812 O O . ILE A 1 98 ? -9.134 -1.093 4.010 1.00 90.12 98 ILE A O 1
ATOM 816 N N . ARG A 1 99 ? -8.143 -3.109 3.949 1.00 88.69 99 ARG A N 1
ATOM 817 C CA . ARG A 1 99 ? -9.367 -3.904 4.157 1.00 88.69 99 ARG A CA 1
ATOM 818 C C . ARG A 1 99 ? -10.186 -3.455 5.368 1.00 88.69 99 ARG A C 1
ATOM 820 O O . ARG A 1 99 ? -11.406 -3.545 5.362 1.00 88.69 99 ARG A O 1
ATOM 827 N N . LYS A 1 100 ? -9.512 -3.031 6.442 1.00 89.69 100 LYS A N 1
ATOM 828 C CA . LYS A 1 100 ? -10.171 -2.522 7.653 1.00 89.69 100 LYS A CA 1
ATOM 829 C C . LYS A 1 100 ? -10.712 -1.106 7.493 1.00 89.69 100 LYS A C 1
ATOM 831 O O . LYS A 1 100 ? -11.712 -0.783 8.120 1.00 89.69 100 LYS A O 1
ATOM 836 N N . LEU A 1 101 ? -9.997 -0.264 6.754 1.00 87.56 101 LEU A N 1
ATOM 837 C CA . LEU A 1 101 ? -10.304 1.155 6.624 1.00 87.56 101 LEU A CA 1
ATOM 838 C C . LEU A 1 101 ? -11.359 1.418 5.546 1.00 87.56 101 LEU A C 1
ATOM 840 O O . LEU A 1 101 ? -12.209 2.280 5.733 1.00 87.56 101 LEU A O 1
ATOM 844 N N . ASP A 1 102 ? -11.284 0.696 4.432 1.00 82.81 102 ASP A N 1
ATOM 845 C CA . ASP A 1 102 ? -12.196 0.814 3.300 1.00 82.81 102 ASP A CA 1
ATOM 846 C C . ASP A 1 102 ? -12.394 -0.573 2.659 1.00 82.81 102 ASP A C 1
ATOM 848 O O . ASP A 1 102 ? -11.578 -1.001 1.835 1.00 82.81 102 ASP A O 1
ATOM 852 N N . PRO A 1 103 ? -13.447 -1.306 3.072 1.00 83.00 103 PRO A N 1
ATOM 853 C CA . PRO A 1 103 ? -13.780 -2.619 2.525 1.00 83.00 103 PRO A CA 1
ATOM 854 C C . PRO A 1 103 ? -14.154 -2.608 1.038 1.00 83.00 103 PRO A C 1
ATOM 856 O O . PRO A 1 103 ? -14.212 -3.681 0.448 1.00 83.00 103 PRO A O 1
ATOM 859 N N . GLU A 1 104 ? -14.419 -1.440 0.440 1.00 82.00 104 GLU A N 1
ATOM 860 C CA . GLU A 1 104 ? -14.714 -1.319 -0.994 1.00 82.00 104 GLU A CA 1
ATOM 861 C C . GLU A 1 104 ? -13.445 -1.362 -1.856 1.00 82.00 104 GLU A C 1
ATOM 863 O O . GLU A 1 104 ? -13.532 -1.464 -3.079 1.00 82.00 104 GLU A O 1
ATOM 868 N N . VAL A 1 105 ? -12.258 -1.244 -1.247 1.00 82.56 105 VAL A N 1
ATOM 869 C CA . VAL A 1 105 ? -10.988 -1.366 -1.965 1.00 82.56 105 VAL A CA 1
ATOM 870 C C . VAL A 1 105 ? -10.677 -2.839 -2.206 1.00 82.56 105 VAL A C 1
ATOM 872 O O . VAL A 1 105 ? -10.323 -3.576 -1.285 1.00 82.56 105 VAL A O 1
ATOM 875 N N . ASP A 1 106 ? -10.708 -3.237 -3.471 1.00 83.12 106 ASP A N 1
ATOM 876 C CA . ASP A 1 106 ? -10.457 -4.613 -3.895 1.00 83.12 106 ASP A CA 1
ATOM 877 C C . ASP A 1 106 ? -8.978 -4.877 -4.182 1.00 83.12 106 ASP A C 1
ATOM 879 O O . ASP A 1 106 ? -8.497 -6.000 -4.013 1.00 83.12 106 ASP A O 1
ATOM 883 N N . LEU A 1 107 ? -8.240 -3.845 -4.607 1.00 87.00 107 LEU A N 1
ATOM 884 C CA . LEU A 1 107 ? -6.875 -3.984 -5.111 1.00 87.00 107 LEU A CA 1
ATOM 885 C C . LEU A 1 107 ? -5.911 -2.984 -4.464 1.00 87.00 107 LEU A C 1
ATOM 887 O O . LEU A 1 107 ? -6.177 -1.783 -4.394 1.00 87.00 107 LEU A O 1
ATOM 891 N N . LEU A 1 108 ? -4.740 -3.486 -4.073 1.00 90.44 108 LEU A N 1
ATOM 892 C CA . LEU A 1 108 ? -3.555 -2.697 -3.741 1.00 90.44 108 LEU A CA 1
ATOM 893 C C . LEU A 1 108 ? -2.510 -2.905 -4.838 1.00 90.44 108 LEU A C 1
ATOM 895 O O . LEU A 1 108 ? -2.087 -4.032 -5.072 1.00 90.44 108 LEU A O 1
ATOM 899 N N . MET A 1 109 ? -2.066 -1.826 -5.474 1.00 89.69 109 MET A N 1
ATOM 900 C CA . MET A 1 109 ? -1.019 -1.858 -6.495 1.00 89.69 109 MET A CA 1
ATOM 901 C C . MET A 1 109 ? 0.202 -1.084 -6.009 1.00 89.69 109 MET A C 1
ATOM 903 O O . MET A 1 109 ? 0.095 0.088 -5.653 1.00 89.69 109 MET A O 1
ATOM 907 N N . LEU A 1 110 ? 1.364 -1.728 -6.011 1.00 91.44 110 LEU A N 1
ATOM 908 C CA . LEU A 1 110 ? 2.649 -1.118 -5.681 1.00 91.44 110 LEU A CA 1
ATOM 909 C C . LEU A 1 110 ? 3.475 -1.019 -6.961 1.00 91.44 110 LEU A C 1
ATOM 911 O O . LEU A 1 110 ? 3.860 -2.054 -7.503 1.00 91.44 110 LEU A O 1
ATOM 915 N N . LEU A 1 111 ? 3.739 0.194 -7.451 1.00 88.06 111 LEU A N 1
ATOM 916 C CA . LEU A 1 111 ? 4.568 0.387 -8.647 1.00 88.06 111 LEU A CA 1
ATOM 917 C C . LEU A 1 111 ? 6.004 0.706 -8.247 1.00 88.06 111 LEU A C 1
ATOM 919 O O . LEU A 1 111 ? 6.244 1.496 -7.327 1.00 88.06 111 LEU A O 1
ATOM 923 N N . SER A 1 112 ? 6.953 0.116 -8.972 1.00 89.62 112 SER A N 1
ATOM 924 C CA . SER A 1 112 ? 8.360 0.492 -8.878 1.00 89.62 112 SER A CA 1
ATOM 925 C C . SER A 1 112 ? 8.575 1.942 -9.338 1.00 89.62 112 SER A C 1
ATOM 927 O O . SER A 1 112 ? 7.754 2.484 -10.083 1.00 89.62 112 SER A O 1
ATOM 929 N N . PRO A 1 113 ? 9.675 2.597 -8.920 1.00 88.31 113 PRO A N 1
ATOM 930 C CA . PRO A 1 113 ? 9.934 3.999 -9.267 1.00 88.31 113 PRO A CA 1
ATOM 931 C C . PRO A 1 113 ? 10.040 4.255 -10.775 1.00 88.31 113 PRO A C 1
ATOM 933 O O . PRO A 1 113 ? 9.604 5.289 -11.271 1.00 88.31 113 PRO A O 1
ATOM 936 N N . ASP A 1 114 ? 10.599 3.292 -11.507 1.00 87.94 114 ASP A N 1
ATOM 937 C CA . ASP A 1 114 ? 10.702 3.286 -12.970 1.00 87.94 114 ASP A CA 1
ATOM 938 C C . ASP A 1 114 ? 9.443 2.733 -13.659 1.00 87.94 114 ASP A C 1
ATOM 940 O 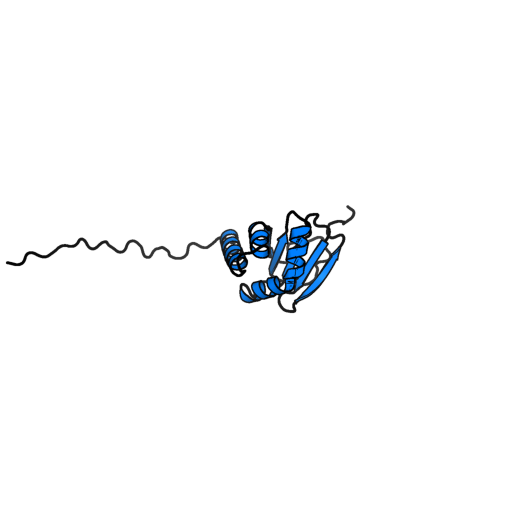O . ASP A 1 114 ? 9.390 2.667 -14.883 1.00 87.94 114 ASP A O 1
ATOM 944 N N . GLN A 1 115 ? 8.438 2.328 -12.874 1.00 82.81 115 GLN A N 1
ATOM 945 C CA . GLN A 1 115 ? 7.158 1.784 -13.321 1.00 82.81 115 GLN A CA 1
ATOM 946 C C . GLN A 1 115 ? 7.281 0.525 -14.199 1.00 82.81 115 GLN A C 1
ATOM 948 O O . GLN A 1 115 ? 6.339 0.161 -14.899 1.00 82.81 115 GLN A O 1
ATOM 953 N N . THR A 1 116 ? 8.416 -0.178 -14.150 1.00 85.12 116 THR A N 1
ATOM 954 C CA . THR A 1 116 ? 8.618 -1.438 -14.880 1.00 85.12 116 THR A CA 1
ATOM 955 C C . THR A 1 116 ? 8.038 -2.640 -14.141 1.00 85.12 116 THR A C 1
ATOM 957 O O . THR A 1 116 ? 7.743 -3.658 -14.762 1.00 85.12 116 THR A O 1
ATOM 960 N N . ILE A 1 117 ? 7.842 -2.540 -12.826 1.00 86.88 117 ILE A N 1
ATOM 961 C CA . ILE A 1 117 ? 7.292 -3.605 -11.990 1.00 86.88 117 ILE A CA 1
ATOM 962 C C . ILE A 1 117 ? 6.040 -3.092 -11.290 1.00 86.88 117 ILE A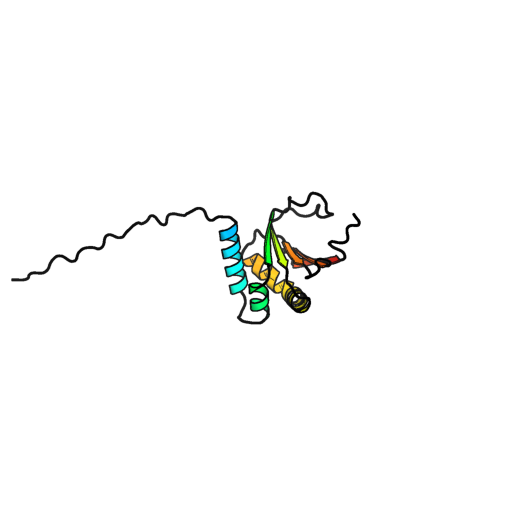 C 1
ATOM 964 O O . ILE A 1 117 ? 6.049 -2.023 -10.677 1.00 86.88 117 ILE A O 1
ATOM 968 N N . VAL A 1 118 ? 4.978 -3.893 -11.322 1.00 87.06 118 VAL A N 1
ATOM 969 C CA . VAL A 1 118 ? 3.809 -3.696 -10.466 1.00 87.06 118 VAL A CA 1
ATOM 970 C C . VAL A 1 118 ? 3.514 -4.961 -9.670 1.00 87.06 118 VAL A C 1
ATOM 972 O O . VAL A 1 118 ? 3.366 -6.052 -10.220 1.00 87.06 118 VAL A O 1
ATOM 975 N N . GLU A 1 119 ? 3.430 -4.812 -8.351 1.00 90.06 119 GLU A N 1
ATOM 976 C CA . GLU A 1 119 ? 2.914 -5.845 -7.455 1.00 90.06 119 GLU A CA 1
ATOM 977 C C . GLU A 1 119 ? 1.453 -5.530 -7.134 1.00 90.06 119 GLU A C 1
ATOM 979 O O . GLU A 1 119 ? 1.142 -4.500 -6.537 1.00 90.06 119 GLU A O 1
ATOM 984 N N . ILE A 1 120 ? 0.560 -6.421 -7.551 1.00 88.44 120 ILE A N 1
ATOM 985 C CA . ILE A 1 120 ? -0.882 -6.327 -7.353 1.00 88.44 120 ILE A CA 1
ATOM 986 C C . ILE A 1 120 ? -1.266 -7.306 -6.252 1.00 88.44 120 ILE A C 1
ATOM 988 O O . ILE A 1 120 ? -0.977 -8.497 -6.348 1.00 88.44 120 ILE A O 1
ATOM 992 N N . THR A 1 121 ? -1.948 -6.813 -5.227 1.00 89.94 121 THR A N 1
ATOM 993 C CA . THR A 1 121 ? -2.527 -7.624 -4.159 1.00 89.94 121 THR A CA 1
ATOM 994 C C . THR A 1 121 ? -4.039 -7.504 -4.186 1.00 89.94 121 THR A C 1
ATOM 996 O O . THR A 1 121 ? -4.570 -6.393 -4.111 1.00 89.94 121 THR A O 1
ATOM 999 N N . ILE A 1 122 ? -4.728 -8.643 -4.214 1.00 87.75 122 ILE A N 1
ATOM 1000 C CA . ILE A 1 122 ? -6.169 -8.708 -3.966 1.00 87.75 122 ILE A CA 1
ATOM 1001 C C . ILE A 1 122 ? -6.374 -8.520 -2.461 1.00 87.75 122 ILE A C 1
ATOM 1003 O O . ILE A 1 122 ? -5.915 -9.325 -1.655 1.00 87.75 122 ILE A O 1
ATOM 1007 N N . VAL A 1 123 ? -7.020 -7.431 -2.051 1.00 87.94 123 VAL A N 1
ATOM 1008 C CA . VAL A 1 123 ? -7.109 -7.020 -0.637 1.00 87.94 123 VAL A CA 1
ATOM 1009 C C . VAL A 1 123 ? -7.897 -8.028 0.203 1.00 87.94 123 VAL A C 1
ATOM 1011 O O . VAL A 1 123 ? -7.573 -8.261 1.372 1.00 87.94 123 VAL A O 1
ATOM 1014 N N . THR A 1 124 ? -8.911 -8.656 -0.390 1.00 84.00 124 THR A N 1
ATOM 1015 C CA . THR A 1 124 ? -9.775 -9.638 0.275 1.00 84.00 124 THR A CA 1
ATOM 1016 C C . THR A 1 124 ? -9.046 -10.954 0.552 1.00 84.00 124 THR A C 1
ATOM 1018 O O . THR A 1 124 ? -9.075 -11.420 1.696 1.00 84.00 124 THR A O 1
ATOM 1021 N N . THR A 1 125 ? -8.357 -11.513 -0.451 1.00 85.69 125 THR A N 1
ATOM 1022 C CA . THR A 1 125 ? -7.678 -12.823 -0.381 1.00 85.69 125 THR A CA 1
ATOM 1023 C C . THR A 1 125 ? -6.206 -12.740 0.027 1.00 85.69 125 THR A C 1
ATOM 1025 O O . THR A 1 125 ? -5.638 -13.730 0.480 1.00 85.69 125 THR A O 1
ATOM 1028 N N . LEU A 1 126 ? -5.586 -11.560 -0.075 1.00 87.00 126 LEU A N 1
ATOM 1029 C CA . LEU A 1 126 ? -4.143 -11.316 0.077 1.00 87.00 126 LEU A CA 1
ATOM 1030 C C . LEU A 1 126 ? -3.266 -12.045 -0.953 1.00 87.00 126 LEU A C 1
ATOM 1032 O O . LEU A 1 126 ? -2.042 -12.102 -0.787 1.00 87.00 126 LEU A O 1
ATOM 1036 N N . GLU A 1 127 ? -3.872 -12.586 -2.008 1.00 84.25 127 GLU A N 1
ATOM 1037 C CA . GLU A 1 127 ? -3.155 -13.154 -3.143 1.00 84.25 127 GLU A CA 1
ATOM 1038 C C . GLU A 1 127 ? -2.418 -12.059 -3.901 1.00 84.25 127 GLU A C 1
ATOM 1040 O O . GLU A 1 127 ? -2.855 -10.906 -3.954 1.00 84.25 127 GLU A O 1
ATOM 1045 N N . LYS A 1 128 ? -1.276 -12.434 -4.474 1.00 86.88 128 LYS A N 1
ATOM 1046 C CA . LYS A 1 128 ? -0.356 -11.501 -5.108 1.00 86.88 128 LYS A CA 1
ATOM 1047 C C . LYS A 1 128 ? -0.026 -11.922 -6.523 1.00 86.88 128 LYS A C 1
ATOM 1049 O O . LYS A 1 128 ? 0.278 -13.085 -6.773 1.00 86.88 128 LYS A O 1
ATOM 1054 N N . VAL A 1 129 ? 0.023 -10.935 -7.403 1.00 86.44 129 VAL A N 1
ATOM 1055 C CA . VAL A 1 129 ? 0.509 -11.057 -8.772 1.00 86.44 129 VAL A CA 1
ATOM 1056 C C . VAL A 1 129 ? 1.601 -10.018 -8.972 1.00 86.44 129 VAL A C 1
ATOM 1058 O O . VAL A 1 129 ? 1.424 -8.850 -8.635 1.00 86.44 129 VAL A O 1
ATOM 1061 N N . VAL A 1 130 ? 2.741 -10.439 -9.512 1.00 88.00 130 VAL A N 1
ATOM 1062 C CA . VAL A 1 130 ? 3.836 -9.534 -9.875 1.00 88.00 130 VAL A CA 1
ATOM 1063 C C . VAL A 1 130 ? 3.929 -9.500 -11.389 1.00 88.00 130 VAL A C 1
ATOM 1065 O O . VAL A 1 130 ? 4.150 -10.534 -12.016 1.00 88.00 130 VAL A O 1
ATOM 1068 N N . ILE A 1 131 ? 3.778 -8.312 -11.963 1.00 85.31 131 ILE A N 1
ATOM 1069 C CA . ILE A 1 131 ? 3.948 -8.072 -13.393 1.00 85.31 131 ILE A CA 1
ATOM 1070 C C . ILE A 1 131 ? 5.265 -7.322 -13.571 1.00 85.31 131 ILE A C 1
ATOM 1072 O O . ILE A 1 131 ? 5.488 -6.287 -12.941 1.00 85.31 131 ILE A O 1
ATOM 1076 N N . LYS A 1 132 ? 6.142 -7.876 -14.406 1.00 84.94 132 LYS A N 1
ATOM 1077 C CA . LYS A 1 132 ? 7.364 -7.220 -14.882 1.00 84.94 132 LYS A CA 1
ATOM 1078 C C . LYS A 1 132 ? 7.105 -6.652 -16.274 1.00 84.94 132 LYS A C 1
ATOM 1080 O O . LYS A 1 132 ? 6.147 -7.063 -16.922 1.00 84.94 132 LYS A O 1
ATOM 1085 N N . ASP A 1 133 ? 7.943 -5.716 -16.699 1.00 78.88 133 ASP A N 1
ATOM 1086 C CA . ASP A 1 133 ? 7.835 -5.035 -17.993 1.00 78.88 133 ASP A CA 1
ATOM 1087 C C . ASP A 1 133 ? 6.500 -4.292 -18.165 1.00 78.88 133 ASP A C 1
ATOM 1089 O O . ASP A 1 133 ? 5.962 -4.162 -19.259 1.00 78.88 133 ASP A O 1
ATOM 1093 N N . PHE A 1 134 ? 5.973 -3.760 -17.057 1.00 65.50 134 PHE A N 1
ATOM 1094 C CA . PHE A 1 134 ? 4.622 -3.207 -16.974 1.00 65.50 134 PHE A CA 1
ATOM 1095 C C . PHE A 1 134 ? 4.349 -2.048 -17.953 1.00 65.50 134 PHE A C 1
ATOM 1097 O O . PHE A 1 134 ? 3.232 -1.908 -18.448 1.00 65.50 134 PHE A O 1
ATOM 1104 N N . LEU A 1 135 ? 5.367 -1.241 -18.264 1.00 64.56 135 LEU A N 1
ATOM 1105 C CA . LEU A 1 135 ? 5.301 -0.181 -19.277 1.00 64.56 135 LEU A CA 1
ATOM 1106 C C . LEU A 1 135 ? 6.063 -0.504 -20.571 1.00 64.56 135 LEU A C 1
ATOM 1108 O O . LEU A 1 135 ? 6.072 0.319 -21.481 1.00 64.56 135 LEU A O 1
ATOM 1112 N N . HIS A 1 136 ? 6.682 -1.681 -20.688 1.00 46.03 136 HIS A N 1
ATOM 1113 C CA . HIS A 1 136 ? 7.326 -2.125 -21.928 1.00 46.03 136 HIS A CA 1
ATOM 1114 C C . HIS A 1 136 ? 6.273 -2.731 -22.871 1.00 46.03 136 HIS A C 1
ATOM 1116 O O . HIS A 1 136 ? 6.329 -3.898 -23.248 1.00 46.03 136 HIS A O 1
ATOM 1122 N N . PHE A 1 137 ? 5.291 -1.920 -23.265 1.00 37.38 137 PHE A N 1
ATOM 1123 C CA . PHE A 1 137 ? 4.540 -2.193 -24.484 1.00 37.38 137 PHE A CA 1
ATOM 1124 C C . PHE A 1 137 ? 5.366 -1.630 -25.641 1.00 37.38 137 PHE A C 1
ATOM 1126 O O . PHE A 1 137 ? 5.578 -0.415 -25.665 1.00 37.38 137 PHE A O 1
ATOM 1133 N N . PRO A 1 138 ? 5.880 -2.460 -26.570 1.00 34.00 138 PRO A N 1
ATOM 1134 C CA . PRO A 1 138 ? 6.409 -1.923 -27.811 1.00 34.00 138 PRO A CA 1
ATOM 1135 C C . PRO A 1 138 ? 5.271 -1.157 -28.491 1.00 34.00 138 PRO A C 1
ATOM 1137 O O . PRO A 1 138 ? 4.201 -1.714 -28.742 1.00 34.00 138 PRO A O 1
ATOM 1140 N N . SER A 1 139 ? 5.498 0.142 -28.675 1.00 37.34 139 SER A N 1
ATOM 1141 C CA . SER A 1 139 ? 4.706 1.023 -29.532 1.00 37.34 139 SER A CA 1
ATOM 1142 C C . SER A 1 139 ? 4.637 0.496 -30.957 1.00 37.34 139 SER A C 1
ATOM 1144 O O . SER A 1 139 ? 5.702 0.023 -31.422 1.00 37.34 139 SER A O 1
#

pLDDT: mean 73.01, std 19.71, range [30.8, 93.56]

Secondary structure (DSSP, 8-state):
--------------S--------HHHHHHHHHHHHHHTSPSSHHHHHHHHSEEEEEEGGG-SSSS--S--SEEEEEE-S-HHHHHHHHHTHHHHHHHHHHH-TTEEEEEEE-TTSSEEEEEETTT--EEEEESTT----

Radius of gyration: 22.34 Å; Cα contacts (8 Å, |Δi|>4): 171; chains: 1; bounding box: 46×58×77 Å

Nearest PDB structures (foldseek):
  2dhm-assembly1_A  TM=4.351E-01  e=2.115E-01  Escherichia coli str. K-12 substr. W3110
  7cgo-assembly1_Da  TM=3.595E-01  e=2.392E-01  Salmonella enterica subsp. enterica serovar Typhimurium str. LT2
  5w0m-assembly3_C  TM=2.583E-01  e=2.878E-01  Homo sapiens
  5w0n-assembly1_A  TM=2.697E-01  e=1.262E+00  Homo sapiens
  5w0n-assembly3_C  TM=2.605E-01  e=2.066E+00  Homo sapiens

Sequence (139 aa):
MVKAKRRRLLEPNSTKDILRPQTEMEKLSLWIRNFVFSFESGKLRSVLETARFLRRKSGAWQVNPFKLISGLAIVITCDSWKDYKLIVTKNKQLAYRIRKLDPEVDLLMLLSPDQTIVEITIVTTLEKVVIKDFLHFPS

Organism: NCBI:txid2653204